Protein AF-A0A8H8CW94-F1 (afdb_monomer)

Sequence (89 aa):
MSYQPSPGPINILQSASFSNAYSLAVVTDEQALIVKQVAENEPPPRAVNRQAVVENCQGWTVRVIAKLVDRGIVDSAKLEMARSMVQPI

Foldseek 3Di:
DDDDDDPDDDDLCPDPPDDDDDDQADDDPVVVVVLVVLLVPQDAQDDPDPVRGPDDRLRSVLVSLVVCVVVVGGPVVSSVVSVVPDDDD

Structure (mmCIF, N/CA/C/O backbone):
data_AF-A0A8H8CW94-F1
#
_entry.id   AF-A0A8H8CW94-F1
#
loop_
_atom_site.group_PDB
_atom_site.id
_atom_site.type_symbol
_atom_site.label_atom_id
_atom_site.label_alt_id
_atom_site.label_comp_id
_atom_site.label_asym_id
_atom_site.label_entity_id
_atom_site.label_seq_id
_atom_site.pdbx_PDB_ins_code
_atom_site.Cartn_x
_atom_site.Cartn_y
_atom_site.Cartn_z
_atom_site.occupancy
_atom_site.B_iso_or_equiv
_atom_site.auth_seq_id
_atom_site.auth_comp_id
_atom_site.auth_asym_id
_atom_site.auth_atom_id
_atom_site.pdbx_PDB_model_num
ATOM 1 N N . MET A 1 1 ? 3.515 27.288 -19.549 1.00 71.06 1 MET A N 1
ATOM 2 C CA . MET A 1 1 ? 2.790 27.159 -18.267 1.00 71.06 1 MET A CA 1
ATOM 3 C C . MET A 1 1 ? 3.821 27.088 -17.164 1.00 71.06 1 MET A C 1
ATOM 5 O O . MET A 1 1 ? 4.685 26.224 -17.237 1.00 71.06 1 MET A O 1
ATOM 9 N N . SER A 1 2 ? 3.758 27.993 -16.194 1.00 83.50 2 SER A N 1
ATOM 10 C CA . SER A 1 2 ? 4.571 27.901 -14.980 1.00 83.50 2 SER A CA 1
ATOM 11 C C . SER A 1 2 ? 3.734 27.188 -13.926 1.00 83.50 2 SER A C 1
ATOM 13 O O . SER A 1 2 ? 2.613 27.612 -13.658 1.00 83.50 2 SER A O 1
ATOM 15 N N . TYR A 1 3 ? 4.233 26.081 -13.381 1.00 85.56 3 TYR A N 1
ATOM 16 C CA . TYR A 1 3 ? 3.556 25.380 -12.292 1.00 85.56 3 TYR A CA 1
ATOM 17 C C . TYR A 1 3 ? 3.499 26.287 -11.057 1.00 85.56 3 TYR A C 1
ATOM 19 O O . TYR A 1 3 ? 4.530 26.797 -10.620 1.00 85.56 3 TYR A O 1
ATOM 27 N N . GLN A 1 4 ? 2.304 26.482 -10.500 1.00 87.00 4 GLN A N 1
ATOM 28 C CA . GLN A 1 4 ? 2.111 27.105 -9.193 1.00 87.00 4 GLN A CA 1
ATOM 29 C C . GLN A 1 4 ? 1.664 26.026 -8.200 1.00 87.00 4 GLN A C 1
ATOM 31 O O . GLN A 1 4 ? 0.598 25.440 -8.399 1.00 87.00 4 GLN A O 1
ATOM 36 N N . PRO A 1 5 ? 2.456 25.735 -7.153 1.00 87.00 5 PRO A N 1
ATOM 37 C CA . PRO A 1 5 ? 2.055 24.789 -6.120 1.00 87.00 5 PRO A CA 1
ATOM 38 C C . PRO A 1 5 ? 0.906 25.346 -5.275 1.00 87.00 5 PRO A C 1
ATOM 40 O O . PRO A 1 5 ? 0.727 26.561 -5.158 1.00 87.00 5 PRO A O 1
ATOM 43 N N . SER A 1 6 ? 0.145 24.452 -4.644 1.00 87.75 6 SER A N 1
ATOM 44 C CA . SER A 1 6 ? -0.871 24.848 -3.673 1.00 87.75 6 SER A CA 1
ATOM 45 C C . SER A 1 6 ? -0.224 25.472 -2.425 1.00 87.75 6 SER A C 1
ATOM 47 O O . SER A 1 6 ? 0.843 25.029 -1.996 1.00 87.75 6 SER A O 1
ATOM 49 N N . PRO A 1 7 ? -0.870 26.467 -1.788 1.00 90.94 7 PRO A N 1
ATOM 50 C CA . PRO A 1 7 ? -0.360 27.099 -0.566 1.00 90.94 7 PRO A CA 1
ATOM 51 C C . PRO A 1 7 ? -0.452 26.194 0.677 1.00 90.94 7 PRO A C 1
ATOM 53 O O . PRO A 1 7 ? 0.027 26.560 1.745 1.00 90.94 7 PRO A O 1
ATOM 56 N N . GLY A 1 8 ? -1.072 25.018 0.552 1.00 91.25 8 GLY A N 1
ATOM 57 C CA . GLY A 1 8 ? -1.205 24.028 1.613 1.00 91.25 8 GLY A CA 1
ATOM 58 C C . GLY A 1 8 ? -1.616 22.654 1.075 1.00 91.25 8 GLY A C 1
ATOM 59 O O . GLY A 1 8 ? -1.753 22.487 -0.145 1.00 91.25 8 GLY A O 1
ATOM 60 N N . PRO A 1 9 ? -1.805 21.663 1.964 1.00 88.94 9 PRO A N 1
ATOM 61 C CA . PRO A 1 9 ? -2.257 20.327 1.593 1.00 88.94 9 PRO A CA 1
ATOM 62 C C . PRO A 1 9 ? -3.611 20.363 0.878 1.00 88.94 9 PRO A C 1
ATOM 64 O O . PRO A 1 9 ? -4.529 21.060 1.305 1.00 88.94 9 PRO A O 1
ATOM 67 N N . ILE A 1 10 ? -3.741 19.584 -0.196 1.00 88.38 10 ILE A N 1
ATOM 68 C CA . ILE A 1 10 ? -4.989 19.431 -0.947 1.00 88.38 10 ILE A CA 1
ATOM 69 C C . ILE A 1 10 ? -5.523 18.022 -0.725 1.00 88.38 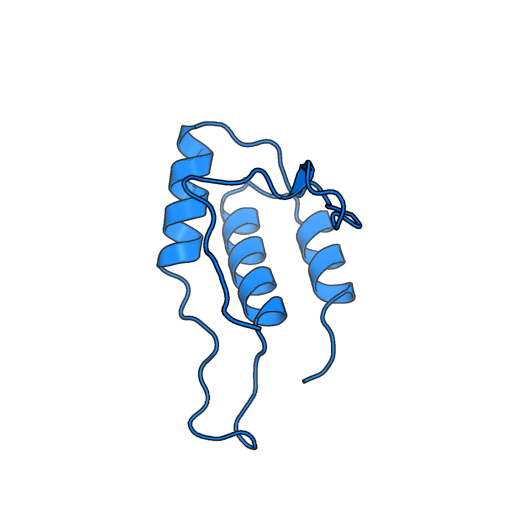10 ILE A C 1
ATOM 71 O O . ILE A 1 10 ? -4.802 17.041 -0.912 1.00 88.38 10 ILE A O 1
ATOM 75 N N . ASN A 1 11 ? -6.803 17.914 -0.367 1.00 89.56 11 ASN A N 1
ATOM 76 C CA . ASN A 1 11 ? -7.485 16.629 -0.362 1.00 89.56 11 ASN A CA 1
ATOM 77 C C . ASN A 1 11 ? -7.813 16.226 -1.805 1.00 89.56 11 ASN A C 1
ATOM 79 O O . ASN A 1 11 ? -8.786 16.700 -2.390 1.00 89.56 11 ASN A O 1
ATOM 83 N N . ILE A 1 12 ? -7.003 15.332 -2.374 1.00 89.44 12 ILE A N 1
ATOM 84 C CA . ILE A 1 12 ? -7.173 14.875 -3.757 1.00 89.44 12 ILE A CA 1
ATOM 85 C C . ILE A 1 12 ? -8.535 14.206 -3.998 1.00 89.44 12 ILE A C 1
ATOM 87 O O . ILE A 1 12 ? -9.037 14.267 -5.115 1.00 89.44 12 ILE A O 1
ATOM 91 N N . LEU A 1 13 ? -9.168 13.643 -2.960 1.00 90.25 13 LEU A N 1
ATOM 92 C CA . LEU A 1 13 ? -10.497 13.023 -3.051 1.00 90.25 13 LEU A CA 1
ATOM 93 C C . LEU A 1 13 ? -11.617 14.044 -3.305 1.00 90.25 13 LEU A C 1
ATOM 95 O O . LEU A 1 13 ? -12.719 13.664 -3.681 1.00 90.25 13 LEU A O 1
ATOM 99 N N . GLN A 1 14 ? -11.347 15.332 -3.084 1.00 91.88 14 GLN A N 1
ATOM 100 C CA . GLN A 1 14 ? -12.274 16.441 -3.334 1.00 91.88 14 GLN A CA 1
ATOM 101 C C . GLN A 1 14 ? -11.889 17.249 -4.583 1.00 91.88 14 GLN A C 1
ATOM 103 O O . GLN A 1 14 ? -12.498 18.280 -4.865 1.00 91.88 14 GLN A O 1
ATOM 108 N N . SER A 1 15 ? -10.865 16.817 -5.327 1.00 90.12 15 SER A N 1
ATOM 109 C CA . SER A 1 15 ? -10.430 17.505 -6.542 1.00 90.12 15 SER A CA 1
ATOM 110 C C . SER A 1 15 ? -11.468 17.371 -7.655 1.00 90.12 15 SER A C 1
ATOM 112 O O . SER A 1 15 ? -12.028 16.298 -7.858 1.00 90.12 15 SER A O 1
ATOM 114 N N . ALA A 1 16 ? -11.643 18.416 -8.469 1.00 89.62 16 ALA A N 1
ATOM 115 C CA . ALA A 1 16 ? -12.442 18.331 -9.696 1.00 89.62 16 ALA A CA 1
ATOM 116 C C . ALA A 1 16 ? -11.881 17.306 -10.703 1.00 89.62 16 ALA A C 1
ATOM 118 O O . ALA A 1 16 ? -12.613 16.799 -11.546 1.00 89.62 16 ALA A O 1
ATOM 119 N N . SER A 1 17 ? -10.583 16.995 -10.615 1.00 89.25 17 SER A N 1
ATOM 120 C CA . SER A 1 17 ? -9.918 15.964 -11.421 1.00 89.25 17 SER A CA 1
ATOM 121 C C . SER A 1 17 ? -9.947 14.568 -10.791 1.00 89.25 17 SER A C 1
ATOM 123 O O . SER A 1 17 ? -9.338 13.642 -11.329 1.00 89.25 17 SER A O 1
ATOM 125 N N . PHE A 1 18 ? -10.598 14.403 -9.637 1.00 91.25 18 PHE A N 1
ATOM 126 C CA . PHE A 1 18 ? -10.707 13.108 -8.987 1.00 91.25 18 PHE A CA 1
ATOM 127 C C . PHE A 1 18 ? -11.562 12.163 -9.835 1.00 91.25 18 PHE A C 1
ATOM 129 O O . PHE A 1 18 ? -12.719 12.451 -10.125 1.00 91.25 18 PHE A O 1
ATOM 136 N N . SER A 1 19 ? -10.985 11.028 -10.229 1.00 9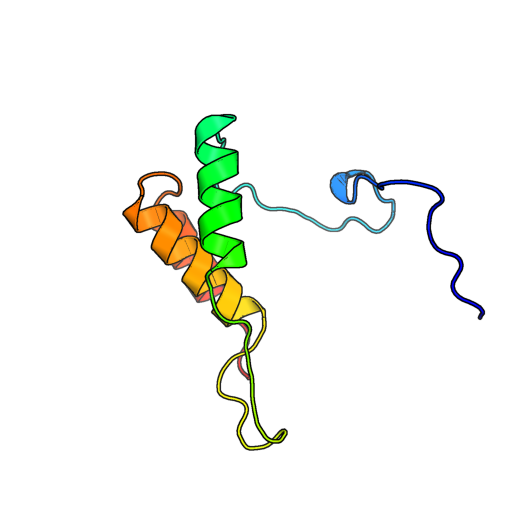0.75 19 SER A N 1
ATOM 137 C CA . SER A 1 19 ? -11.693 10.002 -10.997 1.00 90.75 19 SER A CA 1
ATOM 138 C C . SER A 1 19 ? -12.328 8.974 -10.064 1.00 90.75 19 SER A C 1
ATOM 140 O O . SER A 1 19 ? -13.546 8.833 -10.000 1.00 90.75 19 SER A O 1
ATOM 142 N N . ASN A 1 20 ? -11.500 8.246 -9.316 1.00 88.50 20 ASN A N 1
ATOM 143 C CA . ASN A 1 20 ? -11.942 7.226 -8.378 1.00 88.50 20 ASN A CA 1
ATOM 144 C C . ASN A 1 20 ? -10.877 6.970 -7.301 1.00 88.50 20 ASN A C 1
ATOM 146 O O . ASN A 1 20 ? -9.709 7.331 -7.440 1.00 88.50 20 ASN A O 1
ATOM 150 N N . ALA A 1 21 ? -11.303 6.330 -6.216 1.00 89.50 21 ALA A N 1
ATOM 151 C CA . ALA A 1 21 ? -10.428 5.746 -5.212 1.00 89.50 21 ALA A CA 1
ATOM 152 C C . ALA A 1 21 ? -11.063 4.460 -4.704 1.00 89.50 21 ALA A C 1
ATOM 154 O O . ALA A 1 21 ? -12.285 4.296 -4.728 1.00 89.50 21 ALA A O 1
ATOM 155 N N . TYR A 1 22 ? -10.222 3.564 -4.212 1.00 86.88 22 TYR A N 1
ATOM 156 C CA . TYR A 1 22 ? -10.668 2.327 -3.607 1.00 86.88 22 TYR A CA 1
ATOM 157 C C . TYR A 1 22 ? -10.139 2.231 -2.182 1.00 86.88 22 TYR A C 1
ATOM 159 O O . TYR A 1 22 ? -8.947 2.417 -1.941 1.00 86.88 22 TYR A O 1
ATOM 167 N N . SER A 1 23 ? -11.034 1.955 -1.232 1.00 90.88 23 SER A N 1
ATOM 168 C CA . SER A 1 23 ? -10.649 1.784 0.167 1.00 90.88 23 SER A CA 1
ATOM 169 C C . SER A 1 23 ? -10.101 0.375 0.394 1.00 90.88 23 SER A C 1
ATOM 1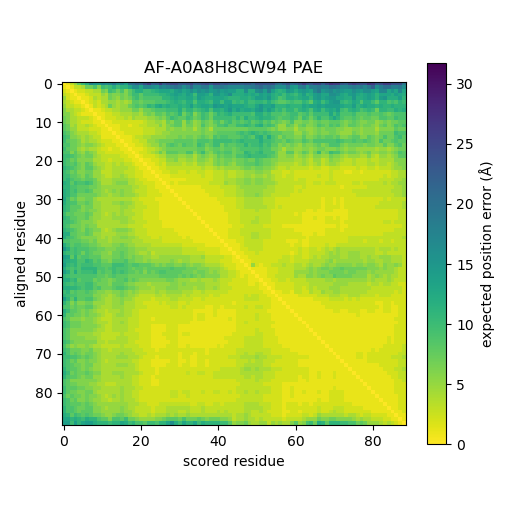71 O O . SER A 1 23 ? -10.787 -0.629 0.148 1.00 90.88 23 SER A O 1
ATOM 173 N N . LEU A 1 24 ? -8.847 0.308 0.846 1.00 94.12 24 LEU A N 1
ATOM 174 C CA . LEU A 1 24 ? -8.165 -0.944 1.176 1.00 94.12 24 LEU A CA 1
ATOM 175 C C . LEU A 1 24 ? -8.482 -1.401 2.603 1.00 94.12 24 LEU A C 1
ATOM 177 O O . LEU A 1 24 ? -8.711 -2.589 2.812 1.00 94.12 24 LEU A O 1
ATOM 181 N N . ALA A 1 25 ? -8.530 -0.465 3.552 1.00 95.25 25 ALA A N 1
ATOM 182 C CA . ALA A 1 25 ? -8.828 -0.718 4.956 1.00 95.25 25 ALA A CA 1
ATOM 183 C C . ALA A 1 25 ? -9.281 0.570 5.658 1.00 95.25 25 ALA A C 1
ATOM 18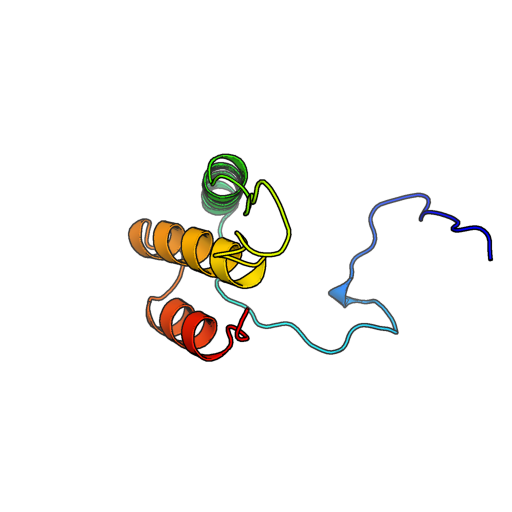5 O O . ALA A 1 25 ? -8.923 1.675 5.244 1.00 95.25 25 ALA A O 1
ATOM 186 N N . VAL A 1 26 ? -10.033 0.414 6.747 1.00 95.69 26 VAL A N 1
ATOM 187 C CA . VAL A 1 26 ? -10.207 1.459 7.764 1.00 95.69 26 VAL A CA 1
ATOM 188 C C . VAL A 1 26 ? -9.165 1.186 8.841 1.00 95.69 26 VAL A C 1
ATOM 190 O O . VAL A 1 26 ? -9.111 0.072 9.352 1.00 95.69 26 VAL A O 1
ATOM 193 N N . VAL A 1 27 ? -8.329 2.175 9.150 1.00 96.00 27 VAL A N 1
ATOM 194 C CA . VAL A 1 27 ? -7.201 2.014 10.076 1.00 96.00 27 VAL A CA 1
ATOM 195 C C . VAL A 1 27 ? -7.373 2.891 11.309 1.00 96.00 27 VAL A C 1
ATOM 197 O O . VAL A 1 27 ? -7.905 3.996 11.219 1.00 96.00 27 VAL A O 1
ATOM 200 N N . THR A 1 28 ? -6.914 2.401 12.458 1.00 97.88 28 THR A N 1
ATOM 201 C CA . THR A 1 28 ? -6.741 3.217 13.669 1.00 97.88 28 THR A CA 1
ATOM 202 C C . THR A 1 28 ? -5.507 4.116 13.550 1.00 97.88 28 THR A C 1
ATOM 204 O O . THR A 1 28 ? -4.658 3.902 12.682 1.00 97.88 28 THR A O 1
ATOM 207 N N . ASP A 1 29 ? -5.353 5.085 14.455 1.00 97.50 29 ASP A N 1
ATOM 208 C CA . ASP A 1 29 ? -4.159 5.945 14.497 1.00 97.50 29 ASP A CA 1
ATOM 209 C C . ASP A 1 29 ? -2.864 5.136 14.689 1.00 97.50 29 ASP A C 1
ATOM 211 O O . ASP A 1 29 ? -1.853 5.397 14.038 1.00 97.50 29 ASP A O 1
ATOM 215 N N . GLU A 1 30 ? -2.897 4.097 15.528 1.00 96.62 30 GLU A N 1
ATOM 216 C CA . GLU A 1 30 ? -1.760 3.191 15.727 1.00 96.62 30 GLU A CA 1
ATOM 217 C C . GLU A 1 30 ? -1.426 2.413 14.446 1.00 96.62 30 GLU A C 1
ATOM 219 O O . GLU A 1 30 ? -0.267 2.333 14.031 1.00 96.62 30 GLU A O 1
ATOM 224 N N . GLN A 1 31 ? -2.444 1.891 13.758 1.00 97.81 31 GLN A N 1
ATOM 225 C CA . GLN A 1 31 ? -2.255 1.219 12.475 1.00 97.81 31 GLN A CA 1
ATOM 226 C C . GLN A 1 31 ? -1.753 2.185 11.396 1.00 97.81 31 GLN A C 1
ATOM 228 O O . GLN A 1 31 ? -0.955 1.778 10.555 1.00 97.81 31 GLN A O 1
ATOM 233 N N . ALA A 1 32 ? -2.140 3.462 11.428 1.00 97.38 32 ALA A N 1
ATOM 234 C CA . ALA A 1 32 ? -1.628 4.471 10.504 1.00 97.38 32 ALA A CA 1
ATOM 235 C C . ALA A 1 32 ? -0.112 4.691 10.670 1.00 97.38 32 ALA A C 1
ATOM 237 O O . ALA A 1 32 ? 0.600 4.837 9.672 1.00 97.38 32 ALA A O 1
ATOM 238 N N . LEU A 1 33 ? 0.411 4.634 11.902 1.00 97.88 33 LEU A N 1
ATOM 239 C CA . LEU A 1 33 ? 1.859 4.660 12.151 1.00 97.88 33 LEU A CA 1
ATOM 240 C C . LEU A 1 33 ? 2.556 3.431 11.557 1.00 97.88 33 LEU A C 1
ATOM 242 O O . LEU A 1 33 ? 3.622 3.559 10.953 1.00 97.88 33 LEU A O 1
ATOM 246 N N . ILE A 1 34 ? 1.934 2.255 11.666 1.00 97.62 34 ILE A N 1
ATOM 247 C CA . ILE A 1 34 ? 2.443 1.024 11.053 1.00 97.62 34 ILE A CA 1
ATOM 248 C C . ILE A 1 34 ? 2.435 1.132 9.524 1.00 97.62 34 ILE A C 1
ATOM 250 O O . ILE A 1 34 ? 3.426 0.774 8.887 1.00 97.62 34 ILE A O 1
ATOM 254 N N . VAL A 1 35 ? 1.358 1.651 8.928 1.00 97.88 35 VAL A N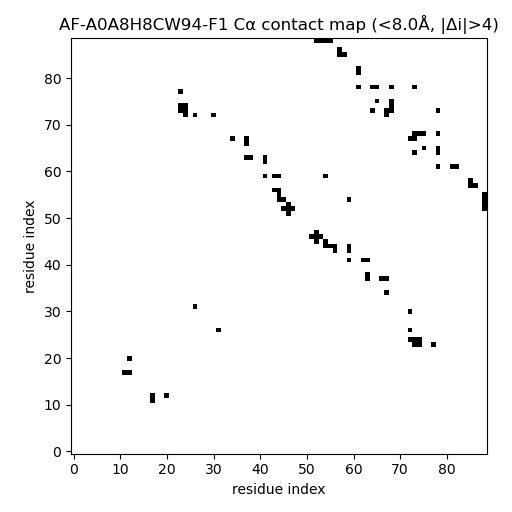 1
ATOM 255 C CA . VAL A 1 35 ? 1.259 1.878 7.478 1.00 97.88 35 VAL A CA 1
ATOM 256 C C . VAL A 1 35 ? 2.392 2.778 7.003 1.00 97.88 35 VAL A C 1
ATOM 258 O O . VAL A 1 35 ? 3.097 2.424 6.056 1.00 97.88 35 VAL A O 1
ATOM 261 N N . LYS A 1 36 ? 2.613 3.898 7.698 1.00 97.50 36 LYS A N 1
ATOM 262 C CA . LYS A 1 36 ? 3.714 4.815 7.405 1.00 97.50 36 LYS A CA 1
ATOM 263 C C . LYS A 1 36 ? 5.064 4.104 7.490 1.00 97.50 36 LYS A C 1
ATOM 265 O O . LYS A 1 36 ? 5.836 4.157 6.539 1.00 97.50 36 LYS A O 1
ATOM 270 N N . GLN A 1 37 ? 5.319 3.387 8.582 1.00 98.06 37 GLN A N 1
ATOM 271 C CA . GLN A 1 37 ? 6.569 2.659 8.779 1.00 98.06 37 GLN A CA 1
ATOM 272 C C . GLN A 1 37 ? 6.815 1.622 7.674 1.00 98.06 37 GLN A C 1
ATOM 274 O O . GLN A 1 37 ? 7.936 1.507 7.184 1.00 98.06 37 GLN A O 1
ATOM 279 N N . VAL A 1 38 ? 5.802 0.843 7.286 1.00 98.06 38 VAL A N 1
ATOM 280 C CA . VAL A 1 38 ? 5.936 -0.167 6.225 1.00 98.06 38 VAL A CA 1
ATOM 281 C C . VAL A 1 38 ? 6.254 0.498 4.888 1.00 98.06 38 VAL A C 1
ATOM 283 O O . VAL A 1 38 ? 7.186 0.067 4.214 1.00 98.06 38 VAL A O 1
ATOM 286 N N . ALA A 1 39 ? 5.529 1.560 4.529 1.00 97.12 39 ALA A N 1
ATOM 287 C CA . ALA A 1 39 ? 5.749 2.280 3.280 1.00 97.12 39 ALA A CA 1
ATOM 288 C C . ALA A 1 39 ? 7.141 2.933 3.228 1.00 97.12 39 ALA A C 1
ATOM 290 O O . ALA A 1 39 ? 7.844 2.797 2.234 1.00 97.12 39 ALA A O 1
ATOM 291 N N . GLU A 1 40 ? 7.578 3.597 4.299 1.00 97.31 40 GLU A N 1
ATOM 292 C CA . GLU A 1 40 ? 8.876 4.287 4.335 1.00 97.31 40 GLU A CA 1
ATOM 293 C C . GLU A 1 40 ? 10.073 3.325 4.312 1.00 97.31 40 GLU A C 1
ATOM 295 O O . GLU A 1 40 ? 11.139 3.683 3.810 1.00 97.31 40 GLU A O 1
ATOM 300 N N . ASN A 1 41 ? 9.908 2.101 4.821 1.00 97.38 41 ASN A N 1
ATOM 301 C CA . ASN A 1 41 ? 10.968 1.090 4.820 1.00 97.38 41 ASN A CA 1
ATOM 302 C C . ASN A 1 41 ? 10.997 0.224 3.554 1.00 97.38 41 ASN A C 1
ATOM 304 O O . ASN A 1 41 ? 11.964 -0.511 3.354 1.00 97.38 41 ASN A O 1
ATOM 308 N N . GLU A 1 42 ? 9.967 0.271 2.707 1.00 97.62 42 GLU A N 1
ATOM 309 C CA . GLU A 1 42 ? 9.948 -0.491 1.462 1.00 97.62 42 GLU A CA 1
ATOM 310 C C . GLU A 1 42 ? 10.790 0.220 0.389 1.00 97.62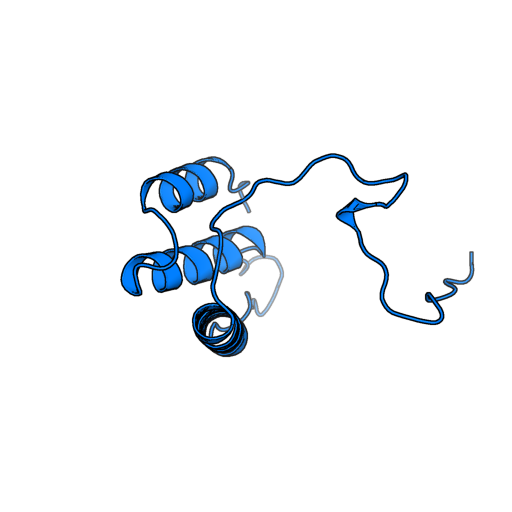 42 GLU A C 1
ATOM 312 O O . GLU A 1 42 ? 10.432 1.324 -0.039 1.00 97.62 42 GLU A O 1
ATOM 317 N N . PRO A 1 43 ? 11.880 -0.389 -0.117 1.00 95.44 43 PRO A N 1
ATOM 318 C CA . PRO A 1 43 ? 12.727 0.261 -1.107 1.00 95.44 43 PRO A CA 1
ATOM 319 C C . PRO A 1 43 ? 11.927 0.604 -2.369 1.00 95.44 43 PRO A C 1
ATOM 321 O O . PRO A 1 43 ? 11.266 -0.293 -2.909 1.00 95.44 43 PRO A O 1
ATOM 324 N N . PRO A 1 44 ? 11.994 1.855 -2.867 1.00 94.19 44 PRO A N 1
ATOM 325 C CA . PRO A 1 44 ? 11.284 2.236 -4.080 1.00 94.19 44 PRO A CA 1
ATOM 326 C C . PRO A 1 44 ? 11.821 1.446 -5.285 1.00 94.19 44 PRO A C 1
ATOM 328 O O . PRO A 1 44 ? 12.982 1.018 -5.248 1.00 94.19 44 PRO A O 1
ATOM 331 N N . PRO A 1 45 ? 11.034 1.289 -6.366 1.00 93.44 45 PRO A N 1
ATOM 332 C CA . PRO A 1 45 ? 11.514 0.689 -7.605 1.00 93.44 45 PRO A CA 1
ATOM 333 C C . PRO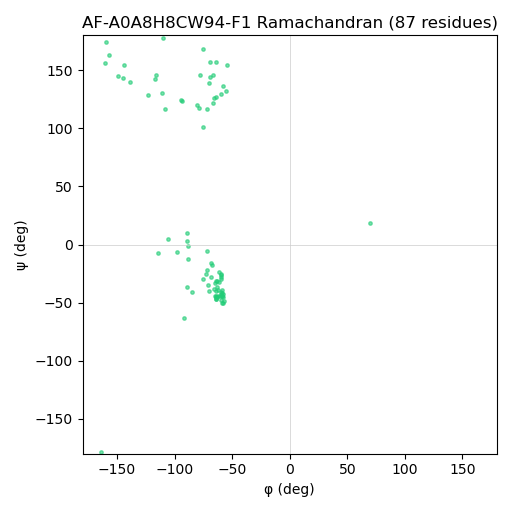 A 1 45 ? 12.746 1.436 -8.113 1.00 93.44 45 PRO A C 1
ATOM 335 O O . PRO A 1 45 ? 12.767 2.670 -8.164 1.00 93.44 45 PRO A O 1
ATOM 338 N N . ARG A 1 46 ? 13.794 0.696 -8.472 1.00 93.25 46 ARG A N 1
ATOM 339 C CA . ARG A 1 46 ? 15.062 1.252 -8.955 1.00 93.25 46 ARG A CA 1
ATOM 340 C C . ARG A 1 46 ? 15.568 0.422 -10.122 1.00 93.25 46 ARG A C 1
ATOM 342 O O . ARG A 1 46 ? 15.523 -0.802 -10.081 1.00 93.25 46 ARG A O 1
ATOM 349 N N . ALA A 1 47 ? 16.099 1.099 -11.132 1.00 94.25 47 ALA A N 1
ATOM 350 C CA . ALA A 1 47 ? 16.770 0.479 -12.263 1.00 94.25 47 ALA A CA 1
ATOM 351 C C . ALA A 1 47 ? 17.937 1.367 -12.706 1.00 94.25 47 ALA A C 1
ATOM 353 O O . ALA A 1 47 ? 17.835 2.592 -12.678 1.00 94.25 47 ALA A O 1
ATOM 354 N N . VAL A 1 48 ? 19.048 0.754 -13.120 1.00 95.19 48 VAL A N 1
ATOM 355 C CA . VAL A 1 48 ? 20.238 1.485 -13.600 1.00 95.19 48 VAL A CA 1
ATOM 356 C C . VAL A 1 48 ? 20.026 2.118 -14.978 1.00 95.19 48 VAL A C 1
ATOM 358 O O . VAL A 1 48 ? 20.725 3.055 -15.349 1.00 95.19 48 VAL A O 1
ATOM 361 N N . ASN A 1 49 ? 19.066 1.601 -15.746 1.00 94.12 49 ASN A N 1
ATOM 362 C CA . ASN A 1 49 ? 18.625 2.126 -17.032 1.00 94.12 49 ASN A CA 1
ATOM 363 C C . ASN A 1 49 ? 17.219 1.588 -17.357 1.00 94.12 49 ASN A C 1
ATOM 365 O O . ASN A 1 49 ? 16.693 0.729 -16.650 1.00 94.12 49 ASN A O 1
ATOM 369 N N . ARG A 1 50 ? 16.617 2.074 -18.450 1.00 89.56 50 ARG A N 1
ATOM 370 C CA . ARG A 1 50 ? 15.252 1.701 -18.855 1.00 89.56 50 ARG A CA 1
ATOM 371 C C . ARG A 1 50 ? 15.093 0.219 -19.219 1.00 89.56 50 ARG A C 1
ATOM 373 O O . ARG A 1 50 ? 14.022 -0.330 -19.010 1.00 89.56 50 ARG A O 1
ATOM 380 N N . GLN A 1 51 ? 16.131 -0.420 -19.757 1.00 92.75 51 GLN A N 1
ATOM 381 C CA . GLN A 1 51 ? 16.082 -1.841 -20.130 1.00 92.75 51 GLN A CA 1
ATOM 382 C C . GLN A 1 51 ? 16.107 -2.760 -18.901 1.00 92.75 51 GLN A C 1
ATOM 384 O O . GLN A 1 51 ? 15.614 -3.878 -18.965 1.00 92.75 51 GLN A O 1
ATOM 389 N N . ALA A 1 52 ? 16.662 -2.284 -17.784 1.00 94.38 52 ALA A N 1
ATOM 390 C CA . ALA A 1 52 ? 16.764 -3.017 -16.526 1.00 94.38 52 ALA A CA 1
ATOM 391 C C . ALA A 1 52 ? 15.550 -2.821 -15.596 1.00 94.38 52 ALA A C 1
ATOM 393 O O . ALA A 1 52 ? 15.618 -3.189 -14.423 1.00 94.38 52 ALA A O 1
ATOM 394 N N . VAL A 1 53 ? 14.463 -2.199 -16.067 1.00 93.31 53 VAL A N 1
ATOM 395 C CA . VAL A 1 53 ? 13.257 -2.001 -15.253 1.00 93.31 53 VAL A CA 1
ATOM 396 C C . VAL A 1 53 ? 12.557 -3.345 -15.069 1.00 93.31 53 VAL A C 1
ATOM 398 O O . VAL A 1 53 ? 12.095 -3.952 -16.027 1.00 93.31 53 VAL A O 1
ATOM 401 N N . VAL A 1 54 ? 12.478 -3.791 -13.816 1.00 92.88 54 VAL A N 1
ATOM 402 C CA . VAL A 1 54 ? 11.792 -5.032 -13.406 1.00 92.88 54 VAL A CA 1
ATOM 403 C C . VAL A 1 54 ? 10.571 -4.769 -12.531 1.00 92.88 54 VAL A C 1
ATOM 405 O O . VAL A 1 54 ? 9.820 -5.688 -12.222 1.00 92.88 54 VAL A O 1
ATOM 408 N N . GLU A 1 55 ? 10.367 -3.516 -12.121 1.00 94.06 55 GLU A N 1
ATOM 409 C CA . GLU A 1 55 ? 9.245 -3.101 -11.289 1.00 94.06 55 GLU A CA 1
ATOM 410 C C . GLU A 1 55 ? 8.839 -1.650 -11.599 1.00 94.06 55 GLU A C 1
ATOM 412 O O . GLU A 1 55 ? 9.689 -0.797 -11.863 1.00 94.06 55 GLU A O 1
ATOM 417 N N . ASN A 1 56 ? 7.536 -1.367 -11.531 1.00 92.81 56 ASN A N 1
ATOM 418 C CA . ASN A 1 56 ? 6.965 -0.020 -11.574 1.00 92.81 56 ASN A CA 1
ATOM 419 C C . ASN A 1 56 ? 6.373 0.375 -10.201 1.00 92.81 56 ASN A C 1
ATOM 421 O O . ASN A 1 56 ? 6.343 -0.413 -9.255 1.00 92.81 56 ASN A O 1
ATOM 425 N N . CYS A 1 57 ? 5.856 1.600 -10.072 1.00 93.88 57 CYS A N 1
ATOM 426 C CA . CYS A 1 57 ? 5.285 2.069 -8.804 1.00 93.88 57 CYS A CA 1
ATOM 427 C C . CYS A 1 57 ? 4.098 1.220 -8.307 1.00 93.88 57 CYS A C 1
ATOM 429 O O . CYS A 1 57 ? 3.900 1.121 -7.099 1.00 93.88 57 CYS A O 1
ATOM 431 N N . GLN A 1 58 ? 3.337 0.582 -9.206 1.00 95.00 58 GLN A N 1
ATOM 432 C CA . GLN A 1 58 ? 2.221 -0.292 -8.824 1.00 95.00 58 GLN A CA 1
ATOM 433 C C . GLN A 1 58 ? 2.736 -1.580 -8.169 1.00 95.00 58 GLN A C 1
ATOM 435 O O . GLN A 1 58 ? 2.193 -2.005 -7.151 1.00 95.00 58 GLN A O 1
ATOM 440 N N . GLY A 1 59 ? 3.825 -2.156 -8.693 1.00 96.44 59 GLY A N 1
ATOM 441 C CA . GLY A 1 59 ? 4.500 -3.306 -8.083 1.00 96.44 59 GLY A CA 1
ATOM 442 C C . GLY A 1 59 ? 4.975 -3.016 -6.656 1.00 96.44 59 GLY A C 1
ATOM 443 O O . GLY A 1 59 ? 4.686 -3.787 -5.738 1.00 96.44 59 GLY A O 1
ATOM 444 N N . TRP A 1 60 ? 5.576 -1.841 -6.432 1.00 97.19 60 TRP A N 1
ATOM 445 C CA . TRP A 1 60 ? 5.953 -1.399 -5.084 1.00 97.19 60 TRP A CA 1
ATOM 446 C C . TRP A 1 60 ? 4.744 -1.278 -4.155 1.00 97.19 60 TRP A C 1
ATOM 448 O O . TRP A 1 60 ? 4.781 -1.765 -3.025 1.00 97.19 60 TRP A O 1
ATOM 458 N N . THR A 1 61 ? 3.639 -0.695 -4.632 1.00 96.56 61 THR A N 1
ATOM 459 C CA . THR A 1 61 ? 2.404 -0.601 -3.843 1.00 96.56 61 THR A CA 1
ATOM 460 C C . THR A 1 61 ? 1.884 -1.985 -3.452 1.00 96.56 61 THR A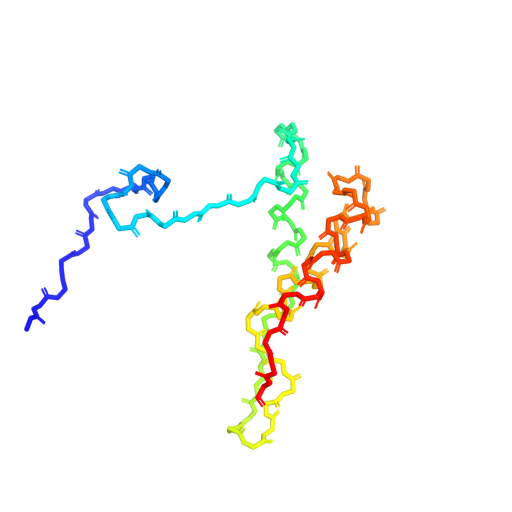 C 1
ATOM 462 O O . THR A 1 61 ? 1.491 -2.181 -2.305 1.00 96.56 61 THR A O 1
ATOM 465 N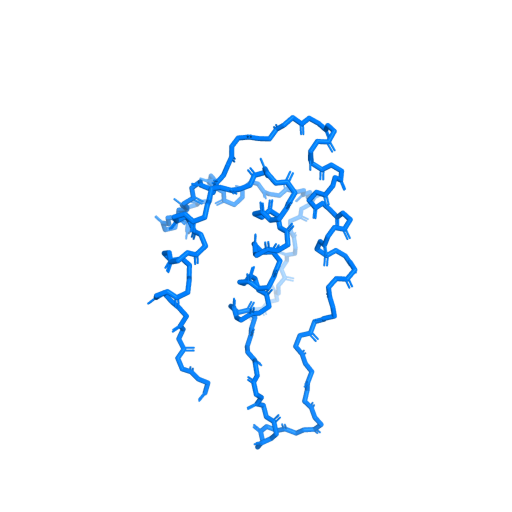 N . VAL A 1 62 ? 1.936 -2.971 -4.351 1.00 97.25 62 VAL A N 1
ATOM 466 C CA . VAL A 1 62 ? 1.549 -4.357 -4.041 1.00 97.25 62 VAL A CA 1
ATOM 467 C C . VAL A 1 62 ? 2.441 -4.971 -2.957 1.00 97.25 62 VAL A C 1
ATOM 469 O O . VAL A 1 62 ? 1.919 -5.653 -2.074 1.00 97.25 62 VAL A O 1
ATOM 472 N N . ARG A 1 63 ? 3.757 -4.711 -2.962 1.00 98.00 63 ARG A N 1
ATOM 473 C CA . ARG A 1 63 ? 4.664 -5.166 -1.887 1.00 98.00 63 ARG A CA 1
ATOM 474 C C . ARG A 1 63 ? 4.303 -4.557 -0.533 1.00 98.00 63 ARG A C 1
ATOM 476 O O . ARG A 1 63 ? 4.215 -5.286 0.455 1.00 98.00 63 ARG A O 1
ATOM 483 N N . VAL A 1 64 ? 4.009 -3.256 -0.501 1.00 98.12 64 VAL A N 1
ATOM 484 C CA . VAL A 1 64 ? 3.537 -2.570 0.712 1.00 98.12 64 VAL A CA 1
ATOM 485 C C . VAL A 1 64 ? 2.233 -3.190 1.214 1.00 98.12 64 VAL A C 1
ATOM 487 O O . VAL A 1 64 ? 2.138 -3.529 2.392 1.00 98.12 64 VAL A O 1
ATOM 490 N N . ILE A 1 65 ? 1.247 -3.402 0.334 1.00 98.12 65 ILE A N 1
ATOM 491 C CA . ILE A 1 65 ? -0.031 -4.025 0.709 1.00 98.12 65 ILE A CA 1
ATOM 492 C C . ILE A 1 65 ? 0.198 -5.434 1.266 1.00 98.12 65 ILE A C 1
ATOM 494 O O . ILE A 1 65 ? -0.386 -5.766 2.291 1.00 98.12 65 ILE A O 1
ATOM 498 N N . ALA A 1 66 ? 1.075 -6.238 0.658 1.00 98.44 66 ALA A N 1
ATOM 499 C CA . ALA A 1 66 ? 1.378 -7.585 1.143 1.00 98.44 66 ALA A CA 1
ATOM 500 C C . ALA A 1 66 ? 1.904 -7.572 2.587 1.00 98.44 66 ALA A C 1
ATOM 502 O O . ALA A 1 66 ? 1.390 -8.294 3.436 1.00 98.44 66 ALA A O 1
ATOM 503 N N . LYS A 1 67 ? 2.836 -6.668 2.908 1.00 98.50 67 LYS A N 1
ATOM 504 C CA . LYS A 1 67 ? 3.328 -6.501 4.285 1.00 98.50 67 LYS A CA 1
ATOM 505 C C . LYS A 1 67 ? 2.237 -6.043 5.258 1.00 98.50 67 LYS A C 1
ATOM 507 O O . LYS A 1 67 ? 2.293 -6.376 6.439 1.00 98.50 67 LYS A O 1
ATOM 512 N N . LEU A 1 68 ? 1.260 -5.263 4.796 1.00 98.31 68 LEU A N 1
ATOM 513 C CA . LEU A 1 68 ? 0.121 -4.844 5.618 1.00 98.31 68 LEU A CA 1
ATOM 514 C C . LEU A 1 68 ? -0.896 -5.971 5.830 1.00 98.31 68 LEU A C 1
ATOM 516 O O . LEU A 1 68 ? -1.515 -6.018 6.894 1.00 98.31 68 LEU A O 1
ATOM 520 N N . VAL A 1 69 ? -1.029 -6.897 4.876 1.00 98.38 69 VAL A N 1
ATOM 521 C CA . VAL A 1 69 ? -1.784 -8.148 5.058 1.00 98.38 69 VAL A CA 1
ATOM 522 C C . VAL A 1 69 ? -1.120 -9.019 6.124 1.00 98.38 69 VAL A C 1
ATOM 524 O O . VAL A 1 69 ? -1.801 -9.460 7.045 1.00 98.38 69 VAL A O 1
ATOM 527 N N . ASP A 1 70 ? 0.207 -9.175 6.085 1.00 98.12 70 ASP A N 1
ATOM 528 C CA . ASP A 1 70 ? 0.954 -9.941 7.100 1.00 98.12 70 ASP A CA 1
ATOM 529 C C . ASP A 1 70 ? 0.790 -9.364 8.521 1.00 98.12 70 ASP A C 1
ATOM 531 O O . ASP A 1 70 ? 0.910 -10.076 9.518 1.00 98.12 70 ASP A O 1
ATOM 535 N N . ARG A 1 71 ? 0.505 -8.058 8.626 1.00 97.12 71 ARG A N 1
ATOM 536 C CA . ARG A 1 71 ? 0.227 -7.341 9.884 1.00 97.12 71 ARG A CA 1
ATOM 537 C C . ARG A 1 71 ? -1.255 -7.370 10.288 1.00 97.12 71 ARG A C 1
ATOM 539 O O . ARG A 1 71 ? -1.597 -6.782 11.310 1.00 97.12 71 ARG A O 1
ATOM 546 N N . GLY A 1 72 ? -2.132 -7.989 9.495 1.00 97.38 72 GLY A N 1
ATOM 547 C CA . GLY A 1 72 ? -3.580 -8.025 9.729 1.00 97.38 72 GLY A CA 1
ATOM 548 C C . GLY A 1 72 ? -4.290 -6.679 9.538 1.00 97.38 72 GLY A C 1
ATOM 549 O O . GLY A 1 72 ? -5.391 -6.495 10.049 1.00 97.38 72 GLY A O 1
ATOM 550 N N . ILE A 1 73 ? -3.666 -5.722 8.842 1.00 98.00 73 ILE A N 1
ATOM 551 C CA . ILE A 1 73 ? -4.223 -4.377 8.614 1.00 98.00 73 ILE A CA 1
ATOM 552 C C . ILE A 1 73 ? -5.078 -4.347 7.346 1.00 98.00 73 ILE A C 1
ATOM 554 O O . ILE A 1 73 ? -6.093 -3.655 7.295 1.00 98.00 73 ILE A O 1
ATOM 558 N N . VAL A 1 74 ? -4.669 -5.086 6.315 1.00 98.12 74 VAL A N 1
ATOM 559 C CA . VAL A 1 74 ? -5.390 -5.184 5.043 1.00 98.12 74 VAL A CA 1
ATOM 560 C C . VAL A 1 74 ? -5.847 -6.624 4.836 1.00 98.12 74 VAL A C 1
ATOM 562 O O . VAL A 1 74 ? -5.133 -7.564 5.171 1.00 98.12 74 VAL A O 1
ATOM 565 N N . ASP A 1 75 ? -7.042 -6.798 4.279 1.00 97.69 75 ASP A N 1
ATOM 566 C CA . ASP A 1 75 ? -7.568 -8.112 3.912 1.00 97.69 75 ASP A CA 1
ATOM 567 C C . ASP A 1 75 ? -6.805 -8.689 2.702 1.00 97.69 75 ASP A C 1
ATOM 569 O O . ASP A 1 75 ? -6.515 -7.974 1.736 1.00 97.69 75 ASP A O 1
ATOM 573 N N . SER A 1 76 ? -6.496 -9.988 2.718 1.00 97.69 76 SER A N 1
ATOM 574 C CA . SER A 1 76 ? -5.776 -10.653 1.625 1.00 97.69 76 SER A CA 1
ATOM 575 C C . SER A 1 76 ? -6.517 -10.576 0.284 1.00 97.69 76 SER A C 1
ATOM 577 O O . SER A 1 76 ? -5.877 -10.457 -0.761 1.00 97.69 76 SER A O 1
ATOM 579 N N . ALA A 1 77 ? -7.851 -10.523 0.277 1.00 97.38 77 ALA A N 1
ATOM 580 C CA . ALA A 1 77 ? -8.637 -10.333 -0.939 1.00 97.38 77 ALA A CA 1
ATOM 581 C C . ALA A 1 77 ? -8.330 -8.991 -1.630 1.00 97.38 77 ALA A C 1
ATOM 583 O O . ALA A 1 77 ? -8.354 -8.892 -2.859 1.00 97.38 77 ALA A O 1
ATOM 584 N N . LYS A 1 78 ? -7.996 -7.948 -0.857 1.00 97.06 78 LYS A N 1
ATOM 585 C CA . LYS A 1 78 ? -7.603 -6.634 -1.394 1.00 97.06 78 LYS A CA 1
ATOM 586 C C . LYS A 1 78 ? -6.222 -6.685 -2.043 1.00 97.06 78 LYS A C 1
ATOM 588 O O . LYS A 1 78 ? -6.010 -6.018 -3.054 1.00 97.06 78 LYS A O 1
ATOM 593 N N . LEU A 1 79 ? -5.305 -7.488 -1.500 1.00 97.75 79 LEU A N 1
ATOM 594 C CA . LEU A 1 79 ? -3.994 -7.726 -2.108 1.00 97.75 79 LEU A CA 1
ATOM 595 C C . LEU A 1 79 ? -4.127 -8.424 -3.464 1.00 97.75 79 LEU A C 1
ATOM 597 O O . LEU A 1 79 ? -3.517 -7.982 -4.436 1.00 97.75 79 LEU A O 1
ATOM 601 N N . GLU A 1 80 ? -4.945 -9.472 -3.549 1.00 97.75 80 GLU A N 1
ATOM 602 C CA . GLU A 1 80 ? -5.146 -10.202 -4.806 1.00 97.75 80 GLU A CA 1
ATOM 603 C C . GLU A 1 80 ? -5.831 -9.341 -5.872 1.00 97.75 80 GLU A C 1
ATOM 605 O O . GLU A 1 80 ? -5.433 -9.343 -7.039 1.00 97.75 80 GLU A O 1
ATOM 610 N N . MET A 1 81 ? -6.788 -8.506 -5.466 1.00 95.50 81 MET A N 1
ATOM 611 C CA . MET A 1 81 ? -7.356 -7.494 -6.351 1.00 95.50 81 MET A CA 1
ATOM 612 C C . MET A 1 81 ? -6.281 -6.529 -6.862 1.00 95.50 81 MET A C 1
ATOM 614 O O . MET A 1 81 ? -6.173 -6.345 -8.072 1.00 95.50 81 MET A O 1
ATOM 618 N N . ALA A 1 82 ? -5.452 -5.958 -5.981 1.00 95.75 82 ALA A N 1
ATOM 619 C CA . ALA A 1 82 ? -4.388 -5.041 -6.388 1.00 95.75 82 ALA A CA 1
ATOM 620 C C . ALA A 1 82 ? -3.409 -5.702 -7.373 1.00 95.75 82 ALA A C 1
ATOM 622 O O . ALA A 1 82 ? -3.058 -5.093 -8.381 1.00 95.75 82 ALA A O 1
ATOM 623 N N . ARG A 1 83 ? -3.035 -6.968 -7.137 1.00 96.25 83 ARG A N 1
ATOM 624 C CA . ARG A 1 83 ? -2.199 -7.770 -8.048 1.00 96.25 83 ARG A CA 1
ATOM 625 C C . ARG A 1 83 ? -2.812 -7.898 -9.442 1.00 96.25 83 ARG A C 1
ATOM 627 O O . ARG A 1 83 ? -2.097 -7.724 -10.423 1.00 96.25 83 ARG A O 1
ATOM 634 N N . SER A 1 84 ? -4.123 -8.132 -9.538 1.00 95.62 84 SER A N 1
ATOM 635 C CA . SER A 1 84 ? -4.826 -8.239 -10.829 1.00 95.62 84 SER A CA 1
ATOM 636 C C . SER A 1 84 ? -4.896 -6.929 -11.626 1.00 95.62 84 SER A C 1
ATOM 638 O O . SER A 1 84 ? -5.162 -6.959 -12.825 1.00 95.62 84 SER A O 1
ATOM 640 N N . MET A 1 85 ? -4.658 -5.785 -10.976 1.00 92.88 85 MET A N 1
ATOM 641 C CA . MET A 1 85 ? -4.719 -4.455 -11.593 1.00 92.88 85 MET A CA 1
ATOM 642 C C . MET A 1 85 ? -3.342 -3.925 -12.013 1.00 92.88 85 MET A C 1
ATOM 644 O O . MET A 1 85 ? -3.272 -2.865 -12.639 1.00 92.88 85 MET A O 1
ATOM 648 N N . VAL A 1 86 ? -2.253 -4.628 -11.672 1.00 93.81 86 VAL A N 1
ATOM 649 C CA . VAL A 1 86 ? -0.893 -4.217 -12.038 1.00 93.81 86 VAL A CA 1
ATOM 650 C C . VAL A 1 86 ? -0.726 -4.276 -13.552 1.00 93.81 86 VAL A C 1
ATOM 652 O O . VAL A 1 86 ? -0.947 -5.304 -14.190 1.00 93.81 86 VAL A O 1
ATOM 655 N N . GLN A 1 87 ? -0.301 -3.159 -14.126 1.00 91.31 87 GLN A N 1
ATOM 656 C CA . GLN A 1 87 ? 0.008 -3.058 -15.540 1.00 91.31 87 GLN A CA 1
ATOM 657 C C . GLN A 1 87 ? 1.376 -3.684 -15.840 1.00 91.31 87 GLN A C 1
ATOM 659 O O . GLN A 1 87 ? 2.299 -3.556 -15.024 1.00 91.31 87 GLN A O 1
ATOM 664 N N . PRO A 1 88 ? 1.534 -4.311 -17.020 1.00 89.50 88 PRO A N 1
ATOM 665 C CA . PRO A 1 88 ? 2.835 -4.743 -17.511 1.00 89.50 88 PRO A CA 1
ATOM 666 C C . PRO A 1 88 ? 3.849 -3.593 -17.549 1.00 89.50 88 PRO A C 1
ATOM 668 O O . PRO A 1 88 ? 3.481 -2.420 -17.648 1.00 89.50 88 PRO A O 1
ATOM 671 N N . ILE A 1 89 ? 5.123 -3.962 -17.465 1.00 85.62 89 ILE A N 1
ATOM 672 C CA . ILE A 1 89 ? 6.276 -3.052 -17.438 1.00 85.62 89 ILE A CA 1
ATOM 673 C C . ILE A 1 89 ? 6.776 -2.788 -18.856 1.00 85.62 89 ILE A C 1
ATOM 675 O O . ILE A 1 89 ? 6.839 -3.764 -19.637 1.00 85.62 89 ILE A O 1
#

Solvent-accessible surface area (backbone atoms only — not comparable to full-atom values): 5888 Å² total; per-residue (Å²): 135,81,89,76,81,72,96,60,92,74,65,61,90,74,39,94,82,51,86,85,86,80,88,69,61,88,73,53,75,71,51,48,54,50,52,50,52,49,52,73,68,50,79,72,69,75,53,98,45,82,89,58,56,85,58,50,73,60,52,47,51,46,54,45,43,47,58,34,31,78,68,71,60,30,55,64,70,54,44,55,52,50,58,75,67,55,74,88,131

Radius of gyration: 15.8 Å; Cα contacts (8 Å, |Δi|>4): 54; chains: 1; bounding box: 33×39×36 Å

Mean predicted aligned error: 4.6 Å

pLDDT: mean 93.91, std 4.52, range [71.06, 98.5]

Secondary structure (DSSP, 8-state):
------SS---GGG-TT-----------HHHHHHHHHHHHHSPPP--SSGGG----HHHHHHHHHHHHHHTTSS-HHHHHHHHHTPPP-